Protein AF-A0A0P9FIK0-F1 (afdb_monomer)

pLDDT: mean 85.75, std 12.64, range [41.06, 96.62]

Solvent-accessible surface area (backbone atoms only — not comparable to full-atom values): 6738 Å² total; per-residue (Å²): 110,69,67,59,51,50,54,52,52,61,57,45,51,62,53,53,48,52,52,50,51,53,53,50,52,57,59,68,69,44,90,76,55,103,84,57,82,56,98,86,56,84,78,70,53,71,69,58,49,51,53,49,30,57,75,73,37,69,76,43,43,61,69,53,16,62,66,54,23,50,54,44,45,72,74,67,58,77,54,67,69,60,40,51,52,32,26,44,53,11,37,49,48,49,48,54,54,28,50,76,71,70,44,84,70,89,58,91,80,71,66,89,124

Structure (mmCIF, N/CA/C/O backbone):
data_AF-A0A0P9FIK0-F1
#
_entry.id   AF-A0A0P9FIK0-F1
#
loop_
_atom_site.group_PDB
_atom_site.id
_atom_site.type_symbol
_atom_site.label_atom_id
_atom_site.label_alt_id
_atom_site.label_comp_id
_atom_site.label_asym_id
_atom_site.label_entity_id
_atom_site.label_seq_id
_atom_site.pdbx_PDB_ins_code
_atom_site.Cartn_x
_atom_site.Cartn_y
_atom_site.Cartn_z
_atom_site.occupancy
_atom_site.B_iso_or_equiv
_atom_site.auth_seq_id
_atom_site.auth_comp_id
_atom_site.auth_asym_id
_atom_site.auth_atom_id
_atom_site.pdbx_PDB_model_num
ATOM 1 N N . MET A 1 1 ? -10.652 13.330 29.168 1.00 82.69 1 MET A N 1
ATOM 2 C CA . MET A 1 1 ? -9.605 13.895 28.282 1.00 82.69 1 MET A CA 1
ATOM 3 C C . MET A 1 1 ? -9.009 12.851 27.338 1.00 82.69 1 MET A C 1
ATOM 5 O O . MET A 1 1 ? -9.036 13.079 26.137 1.00 82.69 1 MET A O 1
ATOM 9 N N . LEU A 1 2 ? -8.566 11.683 27.828 1.00 89.31 2 LEU A N 1
ATOM 10 C CA . LEU A 1 2 ? -8.006 10.612 26.981 1.00 89.31 2 LEU A CA 1
ATOM 11 C C . LEU A 1 2 ? -9.009 10.038 25.954 1.00 89.31 2 LEU A C 1
ATOM 13 O O . LEU A 1 2 ? -8.664 9.866 24.791 1.00 89.31 2 LEU A O 1
ATOM 17 N N . SER A 1 3 ? -10.276 9.850 26.336 1.00 89.38 3 SER A N 1
ATOM 18 C CA . SER A 1 3 ? -11.355 9.435 25.418 1.00 89.38 3 SER A CA 1
ATOM 19 C C . SER A 1 3 ? -11.619 10.443 24.291 1.00 89.38 3 SER A C 1
ATOM 21 O O . SER A 1 3 ? -11.835 10.057 23.145 1.00 89.38 3 SER A O 1
ATOM 23 N N . PHE A 1 4 ? -11.557 11.741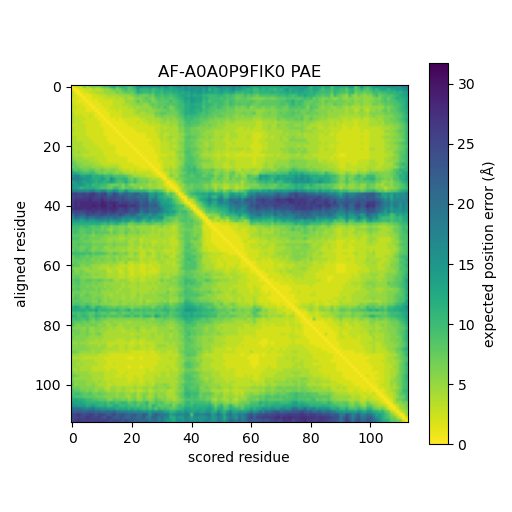 24.599 1.00 90.81 4 PHE A N 1
ATOM 24 C CA . PHE A 1 4 ? -11.684 12.816 23.613 1.00 90.81 4 PHE A CA 1
ATOM 25 C C . PHE A 1 4 ? -10.495 12.830 22.643 1.00 90.81 4 PHE A C 1
ATOM 27 O O . PHE A 1 4 ? -10.692 12.943 21.433 1.00 90.81 4 PHE A O 1
ATOM 34 N N . PHE A 1 5 ? -9.273 12.646 23.157 1.00 92.12 5 PHE A N 1
ATOM 35 C CA . PHE A 1 5 ? -8.069 12.543 22.333 1.00 92.12 5 PHE A CA 1
ATOM 36 C C . PHE A 1 5 ? -8.121 11.333 21.391 1.00 92.12 5 PHE A C 1
ATOM 38 O O . PHE A 1 5 ? -7.921 11.492 20.189 1.00 92.12 5 PHE A O 1
ATOM 45 N N . LEU A 1 6 ? -8.471 10.148 21.904 1.00 94.81 6 LEU A N 1
ATOM 46 C CA . LEU A 1 6 ? -8.628 8.940 21.089 1.00 94.81 6 LEU A CA 1
ATOM 47 C C . LEU A 1 6 ? -9.694 9.129 20.011 1.00 94.81 6 LEU A C 1
ATOM 49 O O . LEU A 1 6 ? -9.439 8.840 18.847 1.00 94.81 6 LEU A O 1
ATOM 53 N N . ARG A 1 7 ? -10.862 9.686 20.358 1.00 93.19 7 ARG A N 1
ATOM 54 C CA . ARG A 1 7 ? -11.920 9.970 19.378 1.00 93.19 7 ARG A CA 1
ATOM 55 C C . ARG A 1 7 ? -11.418 10.883 18.259 1.00 93.19 7 ARG A C 1
ATOM 57 O O . ARG A 1 7 ? -11.688 10.610 17.095 1.00 93.19 7 ARG A O 1
ATOM 64 N N . ARG A 1 8 ? -10.661 11.932 18.590 1.00 93.06 8 ARG A N 1
ATOM 65 C CA . ARG A 1 8 ? -10.063 12.832 17.594 1.00 93.06 8 ARG A CA 1
ATOM 66 C C . ARG A 1 8 ? -9.033 12.118 16.716 1.00 93.06 8 ARG A C 1
ATOM 68 O O . ARG A 1 8 ? -9.026 12.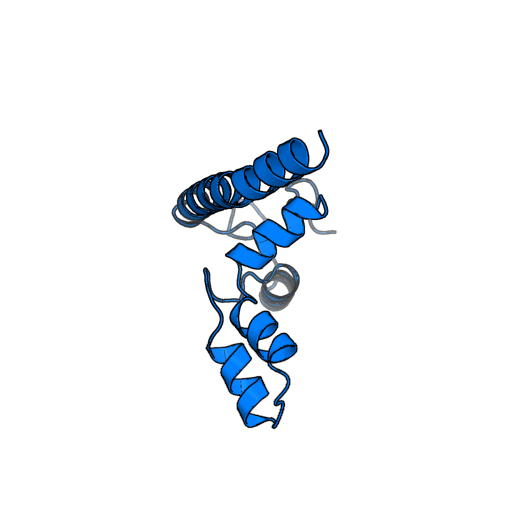338 15.510 1.00 93.06 8 ARG A O 1
ATOM 75 N N . LEU A 1 9 ? -8.208 11.248 17.298 1.00 93.25 9 LEU A N 1
ATOM 76 C CA . LEU A 1 9 ? -7.220 10.460 16.560 1.00 93.25 9 LEU A CA 1
ATOM 77 C C . LEU A 1 9 ? -7.891 9.483 15.584 1.00 93.25 9 LEU A C 1
ATOM 79 O O . LEU A 1 9 ? -7.505 9.426 14.422 1.00 93.25 9 LEU A O 1
ATOM 83 N N . PHE A 1 10 ? -8.951 8.792 16.010 1.00 94.94 10 PHE A N 1
ATOM 84 C CA . PHE A 1 10 ? -9.734 7.920 15.131 1.00 94.94 10 PHE A CA 1
ATOM 85 C C . PHE A 1 10 ? -10.412 8.686 13.991 1.00 94.94 10 PHE A C 1
ATOM 87 O O . PHE A 1 10 ? -10.474 8.168 12.884 1.00 94.94 10 PHE A O 1
ATOM 94 N N . TRP A 1 11 ? -10.869 9.920 14.227 1.00 93.94 11 TRP A N 1
ATOM 95 C CA . TRP A 1 11 ? -11.413 10.785 13.172 1.00 93.94 11 TRP A CA 1
ATOM 96 C C . TRP A 1 11 ? -10.350 11.303 12.196 1.00 93.94 11 TRP A C 1
ATOM 98 O O . TRP A 1 11 ? -10.672 11.577 11.043 1.00 93.94 11 TRP A O 1
ATOM 108 N N . ALA A 1 12 ? -9.087 11.409 12.614 1.00 93.12 12 ALA A N 1
ATOM 109 C CA . ALA A 1 12 ? -8.002 11.801 11.720 1.00 93.12 12 ALA A CA 1
ATOM 110 C C . ALA A 1 12 ? -7.677 10.710 10.685 1.00 93.12 12 ALA A C 1
ATOM 112 O O . ALA A 1 12 ? -7.319 11.040 9.559 1.00 93.12 12 ALA A O 1
ATOM 113 N N . ILE A 1 13 ? -7.843 9.428 11.035 1.00 93.50 13 ILE A N 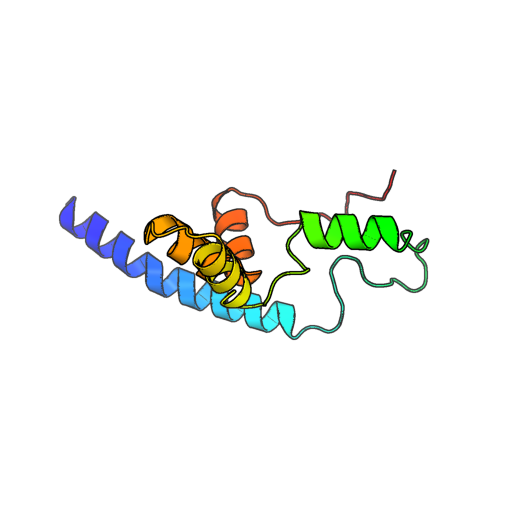1
ATOM 114 C CA . ILE A 1 13 ? -7.561 8.289 10.144 1.00 93.50 13 ILE A CA 1
ATOM 115 C C . ILE A 1 13 ? -8.328 8.383 8.810 1.00 93.50 13 ILE A C 1
ATOM 117 O O . ILE A 1 13 ? -7.666 8.395 7.772 1.00 93.50 13 ILE A O 1
ATOM 121 N N . PRO A 1 14 ? -9.675 8.491 8.773 1.00 95.12 14 PRO A N 1
ATOM 122 C CA . PRO A 1 14 ? -10.402 8.588 7.510 1.00 95.12 14 PRO A CA 1
ATOM 123 C C . PRO A 1 14 ? -10.060 9.871 6.748 1.00 95.12 14 PRO A C 1
ATOM 125 O O . PRO A 1 14 ? -9.931 9.832 5.530 1.00 95.12 14 PRO A O 1
ATOM 128 N N . VAL A 1 15 ? -9.845 10.995 7.440 1.00 95.75 15 VAL A N 1
ATOM 129 C CA . VAL A 1 15 ? -9.465 12.259 6.789 1.00 95.75 15 VAL A CA 1
ATOM 130 C C . VAL A 1 15 ? -8.129 12.110 6.060 1.00 95.75 15 VAL A C 1
ATOM 132 O O . VAL A 1 15 ? -8.045 12.390 4.866 1.00 95.75 15 VAL A O 1
ATOM 135 N N . LEU A 1 16 ? -7.096 11.615 6.746 1.00 94.25 16 LEU A N 1
ATOM 136 C CA . LEU A 1 16 ? -5.779 11.384 6.150 1.00 94.25 16 LEU A CA 1
ATOM 137 C C . LEU A 1 16 ? -5.833 10.331 5.038 1.00 94.25 16 LEU A C 1
ATOM 139 O O . LEU A 1 16 ? -5.149 10.478 4.024 1.00 94.25 16 LEU A O 1
ATOM 143 N N . PHE A 1 17 ? -6.672 9.306 5.186 1.00 94.69 17 PHE A N 1
ATOM 144 C CA . PHE A 1 17 ? -6.897 8.305 4.148 1.00 94.69 17 PHE A CA 1
ATOM 145 C C . PHE A 1 17 ? -7.455 8.930 2.861 1.00 94.69 17 PHE A C 1
ATOM 147 O O . PHE A 1 17 ? -6.891 8.725 1.792 1.00 94.69 17 PHE A O 1
ATOM 154 N N . PHE A 1 18 ? -8.507 9.749 2.937 1.00 96.62 18 PHE A N 1
ATOM 155 C CA . PHE A 1 18 ? -9.076 10.395 1.747 1.00 96.62 18 PHE A CA 1
ATOM 156 C C . PHE A 1 18 ? -8.141 11.435 1.122 1.00 96.62 18 PHE A C 1
ATOM 158 O O . PHE A 1 18 ? -8.057 11.527 -0.105 1.00 96.62 18 PHE A O 1
ATOM 165 N N . VAL A 1 19 ? -7.411 12.195 1.943 1.00 96.00 19 VAL A N 1
ATOM 166 C CA . VAL A 1 19 ? -6.415 13.163 1.459 1.00 96.00 19 VAL A CA 1
ATOM 167 C C . VAL A 1 19 ? -5.293 12.450 0.704 1.00 96.00 19 VAL A C 1
ATOM 169 O O . VAL A 1 19 ? -4.978 12.830 -0.423 1.00 96.00 19 VAL A O 1
ATOM 172 N N . SER A 1 20 ? -4.727 11.388 1.284 1.00 94.50 20 SER A N 1
ATOM 173 C CA . SER A 1 20 ? -3.677 10.594 0.634 1.00 94.50 20 SER A CA 1
ATOM 174 C C . SER A 1 20 ? -4.184 9.877 -0.616 1.00 94.50 20 SER A C 1
ATOM 176 O O . SER A 1 20 ? -3.488 9.888 -1.626 1.00 94.50 20 SER A O 1
ATOM 178 N N . LEU A 1 21 ? -5.404 9.330 -0.601 1.00 95.75 21 LEU A N 1
ATOM 179 C CA . LEU A 1 21 ? -6.028 8.698 -1.768 1.00 95.75 21 LEU A CA 1
ATOM 180 C C . LEU A 1 21 ? -6.194 9.682 -2.927 1.00 95.75 21 LEU A C 1
ATOM 182 O O . LEU A 1 21 ? -5.825 9.373 -4.058 1.00 95.75 21 LEU A O 1
ATOM 186 N N . THR A 1 22 ? -6.709 10.877 -2.637 1.00 96.25 22 THR A N 1
ATOM 187 C CA . THR A 1 22 ? -6.899 11.931 -3.642 1.00 96.25 22 THR A CA 1
ATOM 188 C C . THR A 1 22 ? -5.555 12.397 -4.193 1.00 96.25 22 THR A C 1
ATOM 190 O O . THR A 1 22 ? -5.382 12.492 -5.404 1.00 96.25 22 THR A O 1
ATOM 193 N N . SER A 1 23 ? -4.581 12.647 -3.314 1.00 93.25 23 SER A N 1
ATOM 194 C CA . SER A 1 23 ? -3.241 13.078 -3.717 1.00 93.25 23 SER A CA 1
ATOM 195 C C . SER A 1 23 ? -2.547 12.030 -4.591 1.00 93.25 23 SER A C 1
ATOM 197 O O . SER A 1 23 ? -2.062 12.365 -5.670 1.00 93.25 23 SER A O 1
ATOM 199 N N . PHE A 1 24 ? -2.577 10.761 -4.179 1.00 93.31 24 PHE A N 1
ATOM 200 C CA . PHE A 1 24 ? -2.015 9.646 -4.938 1.00 93.31 24 PHE A CA 1
ATOM 201 C C . PHE A 1 24 ? -2.686 9.491 -6.306 1.00 93.31 24 PHE A C 1
ATOM 203 O O . PHE A 1 24 ? -1.998 9.360 -7.315 1.00 93.31 24 PHE A O 1
ATOM 210 N N . PHE A 1 25 ? -4.020 9.552 -6.357 1.00 94.25 25 PHE A N 1
ATOM 211 C CA . PHE A 1 25 ? -4.772 9.465 -7.608 1.00 94.25 25 PHE A CA 1
ATOM 212 C C . PHE A 1 25 ? -4.364 10.560 -8.598 1.00 94.25 25 PHE A C 1
ATOM 214 O O . PHE A 1 25 ? -4.075 10.262 -9.754 1.00 94.25 25 PHE A O 1
ATOM 221 N N . LEU A 1 26 ? -4.279 11.812 -8.136 1.00 92.94 26 LEU A N 1
ATOM 222 C CA . LEU A 1 26 ? -3.861 12.937 -8.975 1.00 92.94 26 LEU A CA 1
ATOM 223 C C . LEU A 1 26 ? -2.422 12.775 -9.478 1.00 92.94 26 LEU A C 1
ATOM 225 O O . LEU A 1 26 ? -2.157 13.020 -10.652 1.00 92.94 26 LEU A O 1
ATOM 229 N N . MET A 1 27 ? -1.503 12.329 -8.617 1.00 88.56 27 MET A N 1
ATOM 230 C CA . MET A 1 27 ? -0.112 12.080 -9.007 1.00 88.56 27 MET A CA 1
ATOM 231 C C . MET A 1 27 ? 0.009 10.949 -10.031 1.00 88.56 27 MET A C 1
ATOM 233 O O . MET A 1 27 ? 0.796 11.063 -10.962 1.00 88.56 27 MET A O 1
ATOM 237 N N . HIS A 1 28 ? -0.776 9.879 -9.891 1.00 87.69 28 HIS A N 1
ATOM 238 C CA . HIS A 1 28 ? -0.722 8.737 -10.804 1.00 87.69 28 HIS A CA 1
ATOM 239 C C . HIS A 1 28 ? -1.385 9.015 -12.163 1.00 87.69 28 HIS A C 1
ATOM 241 O O . HIS A 1 28 ? -1.074 8.348 -13.146 1.00 87.69 28 HIS A O 1
ATOM 247 N N . GLN A 1 29 ? -2.297 9.990 -12.240 1.00 89.19 29 GLN A N 1
ATOM 248 C CA . GLN A 1 29 ? -2.849 10.444 -13.519 1.00 89.19 29 GLN A CA 1
ATOM 249 C C . GLN A 1 29 ? -1.869 11.289 -14.337 1.00 89.19 29 GLN A C 1
ATOM 251 O O . GLN A 1 29 ? -2.044 11.417 -15.550 1.00 89.19 29 GLN A O 1
ATOM 256 N N . ALA A 1 30 ? -0.858 11.883 -13.699 1.00 86.31 30 ALA A N 1
ATOM 257 C CA . ALA A 1 30 ? 0.138 12.656 -14.418 1.00 86.31 30 ALA A CA 1
ATOM 258 C C . ALA A 1 30 ? 0.942 11.735 -15.362 1.00 86.31 30 ALA A C 1
ATOM 260 O O . ALA A 1 30 ? 1.364 10.652 -14.954 1.00 86.31 30 ALA A O 1
ATOM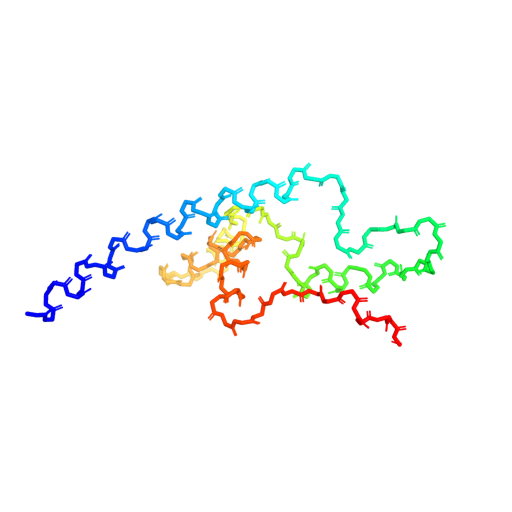 261 N N . PRO A 1 31 ? 1.163 12.135 -16.627 1.00 76.69 31 PRO A N 1
ATOM 262 C CA . PRO A 1 31 ?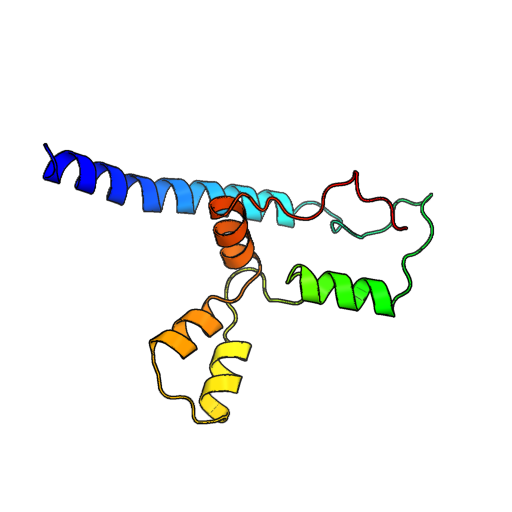 1.927 11.325 -17.564 1.00 76.69 31 PRO A CA 1
ATOM 263 C C . PRO A 1 31 ? 3.410 11.275 -17.166 1.00 76.69 31 PRO A C 1
ATOM 265 O O . PRO A 1 31 ? 4.054 12.313 -17.017 1.00 76.69 31 PRO A O 1
ATOM 268 N N . GLY A 1 32 ? 3.955 10.058 -17.068 1.00 75.31 32 GLY A N 1
ATOM 269 C CA . GLY A 1 32 ? 5.371 9.786 -16.794 1.00 75.31 32 GLY A CA 1
ATOM 270 C C . GLY A 1 32 ? 5.643 9.234 -15.391 1.00 75.31 32 GLY A C 1
ATOM 271 O O . GLY A 1 32 ? 4.942 9.538 -14.431 1.00 75.31 32 GLY A O 1
ATOM 272 N N . GLY A 1 33 ? 6.669 8.390 -15.274 1.00 78.19 33 GLY A N 1
ATOM 273 C CA . GLY A 1 33 ? 7.152 7.840 -14.009 1.00 78.19 33 GLY A CA 1
ATOM 274 C C . GLY A 1 33 ? 8.385 8.563 -13.445 1.00 78.19 33 GLY A C 1
ATOM 275 O O . GLY A 1 33 ? 9.097 9.255 -14.171 1.00 78.19 33 GLY A O 1
ATOM 276 N N . PRO A 1 34 ? 8.726 8.341 -12.161 1.00 74.50 34 PRO A N 1
ATOM 277 C CA . PRO A 1 34 ? 9.883 8.964 -11.497 1.00 74.50 34 PRO A CA 1
ATOM 278 C C . PRO A 1 34 ? 11.238 8.620 -12.141 1.00 74.50 34 PRO A C 1
ATOM 280 O O . PRO A 1 34 ? 12.240 9.287 -11.884 1.00 74.50 34 PRO A O 1
ATOM 283 N N . PHE A 1 35 ? 11.271 7.581 -12.978 1.00 75.12 35 PHE A N 1
ATOM 284 C CA . PHE A 1 35 ? 12.452 7.125 -13.711 1.00 75.12 35 PHE A CA 1
ATOM 285 C C . PHE A 1 35 ? 12.286 7.230 -15.235 1.00 75.12 35 PHE A C 1
ATOM 287 O O . PHE A 1 35 ? 13.147 6.747 -15.971 1.00 75.12 35 PHE A O 1
ATOM 294 N N . ASP A 1 36 ? 11.205 7.852 -15.720 1.00 67.81 36 ASP A N 1
ATOM 295 C CA . ASP A 1 36 ? 10.953 7.989 -17.152 1.00 67.81 36 ASP A CA 1
ATOM 296 C C . ASP A 1 36 ? 11.647 9.221 -17.752 1.00 67.81 36 ASP A C 1
ATOM 298 O O . ASP A 1 36 ? 11.503 10.354 -17.302 1.00 67.81 36 ASP A O 1
ATOM 302 N N . LYS A 1 37 ? 12.422 8.930 -18.802 1.00 60.91 37 LYS A N 1
ATOM 303 C CA . LYS A 1 37 ? 12.884 9.758 -19.929 1.00 60.91 37 LYS A CA 1
ATOM 304 C C . LYS A 1 37 ? 12.683 11.276 -19.813 1.00 60.91 37 LYS A C 1
ATOM 306 O O . LYS A 1 37 ? 11.787 11.850 -20.424 1.00 60.91 37 LYS A O 1
ATOM 311 N N . ASP A 1 38 ? 13.667 11.946 -19.227 1.00 55.56 38 ASP A N 1
ATOM 312 C CA . ASP A 1 38 ? 14.054 13.254 -19.756 1.00 55.56 38 ASP A CA 1
ATOM 313 C C . ASP A 1 38 ? 14.811 13.028 -21.070 1.00 55.56 38 ASP A C 1
ATOM 315 O O . ASP A 1 38 ? 15.812 12.307 -21.090 1.00 55.56 38 ASP A O 1
ATOM 319 N N . ASN A 1 39 ? 14.380 13.682 -22.153 1.00 52.94 39 ASN A N 1
ATOM 320 C CA . ASN A 1 39 ? 14.960 13.594 -23.507 1.00 52.94 39 ASN A CA 1
ATOM 321 C C . ASN A 1 39 ? 16.469 13.945 -23.599 1.00 52.94 39 ASN A C 1
ATOM 323 O O . ASN A 1 39 ? 17.057 13.850 -24.669 1.00 52.94 39 ASN A O 1
ATOM 327 N N . ASN A 1 40 ? 17.101 14.341 -22.488 1.00 53.22 40 ASN A N 1
ATOM 328 C CA . ASN A 1 40 ? 18.506 14.742 -22.369 1.00 53.22 40 ASN A CA 1
ATOM 329 C C . ASN A 1 40 ? 19.321 13.910 -21.353 1.00 53.22 40 ASN A C 1
ATOM 331 O O . ASN A 1 40 ? 20.465 14.259 -21.057 1.00 53.22 40 ASN A O 1
ATOM 335 N N . LYS A 1 41 ? 18.762 12.843 -20.762 1.00 54.59 41 LYS A N 1
ATOM 336 C CA . LYS A 1 41 ? 19.437 12.072 -19.700 1.00 54.59 41 LYS A CA 1
ATOM 337 C C . LYS A 1 41 ? 19.826 10.669 -20.167 1.00 54.59 41 LYS A C 1
ATOM 339 O O . LYS A 1 41 ? 19.071 9.985 -20.852 1.00 54.59 41 LYS A O 1
ATOM 344 N N . LYS A 1 42 ? 21.041 10.261 -19.781 1.00 54.34 42 LYS A N 1
ATOM 345 C CA . LYS A 1 42 ? 21.645 8.946 -20.046 1.00 54.34 42 LYS A CA 1
ATOM 346 C C . LYS A 1 42 ? 20.642 7.856 -19.655 1.00 54.34 42 LYS A C 1
ATOM 348 O O . LYS A 1 42 ? 20.209 7.826 -18.505 1.00 54.34 42 LYS A O 1
ATOM 353 N N . GLN A 1 43 ? 20.248 7.021 -20.618 1.00 56.50 43 GLN A N 1
ATOM 354 C CA . GLN A 1 43 ? 19.292 5.941 -20.382 1.00 56.50 43 GLN A CA 1
ATOM 355 C C . GLN A 1 43 ? 19.845 5.044 -19.275 1.00 56.50 43 GLN A C 1
ATOM 357 O O . GLN A 1 43 ? 20.964 4.540 -19.380 1.00 56.50 43 GLN A O 1
ATOM 362 N N . VAL A 1 44 ? 19.088 4.912 -18.189 1.00 63.41 44 VAL A N 1
ATOM 363 C CA . VAL A 1 44 ? 19.375 3.908 -17.169 1.00 63.41 44 VAL A CA 1
ATOM 364 C C . VAL A 1 44 ? 19.211 2.554 -17.852 1.00 63.41 44 VAL A C 1
ATOM 366 O O . VAL A 1 44 ? 18.217 2.346 -18.549 1.00 63.41 44 VAL A O 1
ATOM 369 N N . ASP A 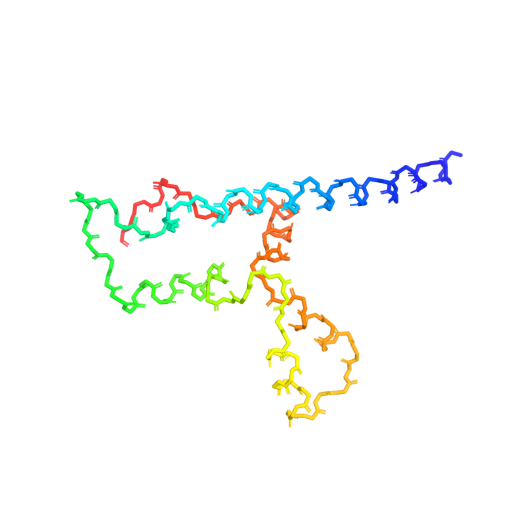1 45 ? 20.201 1.674 -17.704 1.00 72.19 45 ASP A N 1
ATOM 370 C CA . ASP A 1 45 ? 20.144 0.332 -18.282 1.00 72.19 45 ASP A CA 1
ATOM 371 C C . ASP A 1 45 ? 18.839 -0.374 -17.877 1.00 72.19 45 ASP A C 1
ATOM 373 O O . ASP A 1 45 ? 18.349 -0.202 -16.755 1.00 72.19 45 ASP A O 1
ATOM 377 N N . GLY A 1 46 ? 18.258 -1.154 -18.791 1.00 76.75 46 GLY A N 1
ATOM 378 C CA . GLY A 1 46 ? 16.945 -1.773 -18.593 1.00 76.75 46 GLY A CA 1
ATOM 379 C C . GLY A 1 46 ? 16.906 -2.681 -17.361 1.00 76.75 46 GLY A C 1
ATOM 380 O O . GLY A 1 46 ? 15.905 -2.710 -16.643 1.00 76.75 46 GLY A O 1
ATOM 381 N N . ALA A 1 47 ? 18.019 -3.360 -17.064 1.00 81.62 47 ALA A N 1
ATOM 382 C CA . ALA A 1 47 ? 18.161 -4.178 -15.864 1.00 81.62 47 ALA A CA 1
ATOM 383 C C . ALA A 1 47 ? 18.127 -3.327 -14.583 1.00 81.62 47 ALA A C 1
ATOM 385 O O . ALA A 1 47 ? 17.384 -3.631 -13.648 1.00 81.62 47 ALA A O 1
ATOM 386 N N . THR A 1 48 ? 18.868 -2.219 -14.565 1.00 80.75 48 THR A N 1
ATOM 387 C CA . THR A 1 48 ? 18.895 -1.271 -13.445 1.00 80.75 48 THR A CA 1
ATOM 388 C C . THR A 1 48 ? 17.522 -0.634 -13.230 1.00 80.75 48 THR A C 1
ATOM 390 O O . THR A 1 48 ? 17.056 -0.540 -12.098 1.00 80.75 48 THR A O 1
ATOM 393 N N . LEU A 1 49 ? 16.813 -0.277 -14.302 1.00 82.44 49 LEU A N 1
ATOM 394 C CA . LEU A 1 49 ? 15.460 0.274 -14.225 1.00 82.44 49 LEU A CA 1
ATOM 395 C C . LEU A 1 49 ? 14.464 -0.715 -13.597 1.00 82.44 49 LEU A C 1
ATOM 397 O O . LEU A 1 49 ? 13.643 -0.310 -12.776 1.00 82.44 49 LEU A O 1
ATOM 401 N N . ASN A 1 50 ? 14.553 -2.005 -13.926 1.00 85.12 50 ASN A N 1
ATOM 402 C CA . ASN A 1 50 ? 13.714 -3.036 -13.310 1.00 85.12 50 ASN A CA 1
ATOM 403 C C . ASN A 1 50 ? 14.041 -3.236 -11.825 1.00 85.12 50 ASN A C 1
ATOM 405 O O . ASN A 1 50 ? 13.126 -3.336 -11.009 1.00 85.12 50 ASN A O 1
ATOM 409 N N . ALA A 1 51 ? 15.327 -3.225 -11.461 1.00 86.31 51 ALA A N 1
ATOM 410 C CA . ALA A 1 51 ? 15.747 -3.286 -10.064 1.00 86.31 51 ALA A CA 1
ATOM 411 C C . ALA A 1 51 ? 15.231 -2.079 -9.260 1.00 86.31 51 ALA A C 1
ATOM 413 O O . ALA A 1 51 ? 14.737 -2.246 -8.147 1.00 86.31 51 ALA A O 1
ATOM 414 N N . LEU A 1 52 ? 15.267 -0.872 -9.841 1.00 84.88 52 LEU A N 1
ATOM 415 C CA . LEU A 1 52 ? 14.694 0.327 -9.224 1.00 84.88 52 LEU A CA 1
ATOM 416 C C . LEU A 1 52 ? 13.173 0.218 -9.085 1.00 84.88 52 LEU A C 1
ATOM 418 O O . LEU A 1 52 ? 12.640 0.529 -8.023 1.00 84.88 52 LEU A O 1
ATOM 422 N N . LYS A 1 53 ? 12.466 -0.248 -10.122 1.00 87.69 53 LYS A N 1
ATOM 423 C CA . LYS A 1 53 ? 11.013 -0.452 -10.050 1.00 87.69 53 LYS A CA 1
ATOM 424 C C . LYS A 1 53 ? 10.634 -1.404 -8.919 1.00 87.69 53 LYS A C 1
ATOM 426 O O . LYS A 1 53 ? 9.759 -1.049 -8.140 1.00 87.69 53 LYS A O 1
ATOM 431 N N . ALA A 1 54 ? 11.334 -2.530 -8.787 1.00 88.94 54 ALA A N 1
ATOM 432 C CA . ALA A 1 54 ? 11.115 -3.486 -7.704 1.00 88.94 54 ALA A CA 1
ATOM 433 C C . ALA A 1 54 ? 11.444 -2.890 -6.324 1.00 88.94 54 ALA A C 1
ATOM 435 O O . ALA A 1 54 ? 10.680 -3.049 -5.375 1.00 88.94 54 ALA A O 1
ATOM 436 N N . HIS A 1 55 ? 12.553 -2.151 -6.210 1.00 86.44 55 HIS A N 1
ATOM 437 C CA . HIS A 1 55 ? 12.968 -1.523 -4.954 1.00 86.44 55 HIS A CA 1
ATOM 438 C C . HIS A 1 55 ? 11.950 -0.488 -4.451 1.00 86.44 55 HIS A C 1
ATOM 440 O O . HIS A 1 55 ? 11.638 -0.449 -3.264 1.00 86.44 55 HIS A O 1
ATOM 446 N N . PHE A 1 56 ? 11.408 0.336 -5.351 1.00 85.94 56 PHE A N 1
ATOM 447 C CA . PHE A 1 56 ? 10.393 1.340 -5.019 1.00 85.94 56 PHE A CA 1
ATOM 448 C C . PHE A 1 56 ? 8.951 0.806 -5.101 1.00 85.94 56 PHE A C 1
ATOM 450 O O . PHE A 1 56 ? 8.007 1.571 -4.915 1.00 85.94 56 PHE A O 1
ATOM 457 N N . GLY A 1 57 ? 8.759 -0.489 -5.377 1.00 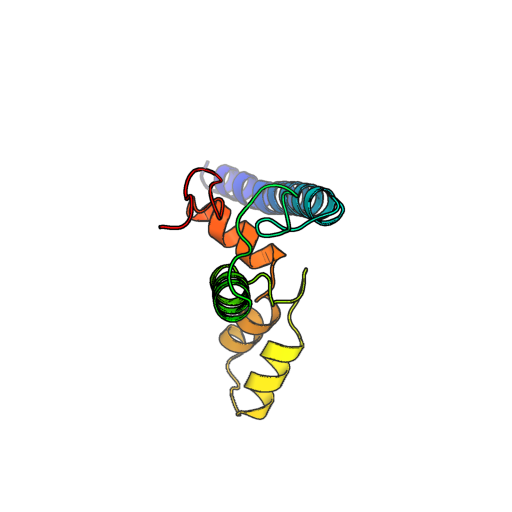87.50 57 GLY A N 1
ATOM 458 C CA . GLY A 1 57 ? 7.442 -1.122 -5.484 1.00 87.50 57 GLY A CA 1
ATOM 459 C C . GLY A 1 57 ? 6.580 -0.603 -6.640 1.00 87.50 57 GLY A C 1
ATOM 460 O O . GLY A 1 57 ? 5.358 -0.725 -6.587 1.00 87.50 57 GLY A O 1
ATOM 461 N N . LEU A 1 58 ? 7.191 -0.007 -7.668 1.00 88.00 58 LEU A N 1
ATOM 462 C CA . LEU A 1 58 ? 6.512 0.512 -8.864 1.00 88.00 58 LEU A CA 1
ATOM 463 C C . LEU A 1 58 ? 6.037 -0.604 -9.807 1.00 88.00 58 LEU A C 1
ATOM 465 O O . LEU A 1 58 ? 5.288 -0.348 -10.745 1.00 88.00 58 LEU A O 1
ATOM 469 N N . ASP A 1 59 ? 6.491 -1.832 -9.577 1.00 90.62 59 ASP A N 1
ATOM 470 C CA . ASP A 1 59 ? 6.058 -3.061 -10.241 1.00 90.62 59 ASP A CA 1
ATOM 471 C C . ASP A 1 59 ? 4.738 -3.621 -9.677 1.00 90.62 59 ASP A C 1
ATOM 473 O O . ASP A 1 59 ? 4.103 -4.470 -10.302 1.00 90.62 59 ASP A O 1
ATOM 477 N N . LYS A 1 60 ? 4.302 -3.136 -8.509 1.00 92.31 60 LYS A N 1
ATOM 478 C CA . LYS A 1 60 ? 3.086 -3.595 -7.824 1.00 92.31 60 LYS A CA 1
ATOM 479 C C . LYS A 1 60 ? 1.824 -2.945 -8.399 1.00 92.31 60 LYS A C 1
ATOM 481 O O . LYS A 1 60 ? 1.902 -1.874 -9.001 1.00 92.31 60 LYS A O 1
ATOM 486 N N . PRO A 1 61 ? 0.631 -3.528 -8.187 1.00 94.75 61 PRO A N 1
ATOM 487 C CA . PRO A 1 61 ? -0.624 -2.871 -8.545 1.00 94.75 61 PRO A CA 1
ATOM 488 C C . PRO A 1 61 ? -0.854 -1.590 -7.729 1.00 94.75 61 PRO A C 1
ATOM 490 O O . PRO A 1 61 ? -0.289 -1.405 -6.651 1.00 94.75 61 PRO A O 1
ATOM 493 N N . GLN A 1 62 ? -1.712 -0.704 -8.238 1.00 92.88 62 GLN A N 1
ATOM 494 C CA . GLN A 1 62 ? -1.936 0.629 -7.666 1.00 92.88 62 GLN A CA 1
ATOM 495 C C . GLN A 1 62 ? -2.556 0.593 -6.259 1.00 92.88 62 GLN A C 1
ATOM 497 O O . GLN A 1 62 ? -2.047 1.261 -5.366 1.00 92.88 62 GLN A O 1
ATOM 502 N N . TYR A 1 63 ? -3.631 -0.181 -6.051 1.00 93.12 63 TYR A N 1
ATOM 503 C CA . TYR A 1 63 ? -4.460 -0.090 -4.834 1.00 93.12 63 TYR A CA 1
ATOM 504 C C . TYR A 1 63 ? -4.478 -1.348 -3.966 1.00 93.12 63 TYR A C 1
ATOM 506 O O . TYR A 1 63 ? -4.446 -1.255 -2.744 1.00 93.12 63 TYR A O 1
ATOM 514 N N . VAL A 1 64 ? -4.575 -2.525 -4.581 1.00 94.75 64 VAL A N 1
ATOM 515 C CA . VAL A 1 64 ? -4.645 -3.819 -3.888 1.00 94.75 64 VAL A CA 1
ATOM 516 C C . VAL A 1 64 ? -3.922 -4.870 -4.711 1.00 94.75 64 VAL A C 1
ATOM 518 O O . VAL A 1 64 ? -3.887 -4.783 -5.939 1.00 94.75 64 VAL A O 1
ATOM 521 N N . ASN A 1 65 ? -3.363 -5.865 -4.033 1.00 94.19 65 ASN A N 1
ATOM 522 C CA . ASN A 1 65 ? -2.577 -6.932 -4.627 1.00 94.19 65 ASN A CA 1
ATOM 523 C C . ASN A 1 65 ? -3.188 -8.311 -4.339 1.00 94.19 65 ASN A C 1
ATOM 525 O O . ASN A 1 65 ? -2.670 -9.088 -3.532 1.00 94.19 65 ASN A O 1
ATOM 529 N N . PRO A 1 66 ? -4.308 -8.644 -5.009 1.00 92.94 66 PRO A N 1
ATOM 530 C CA . PRO A 1 66 ? -4.937 -9.951 -4.856 1.00 92.94 66 PRO A CA 1
ATOM 531 C C . PRO A 1 66 ? -4.021 -11.086 -5.326 1.00 92.94 66 PRO A C 1
ATOM 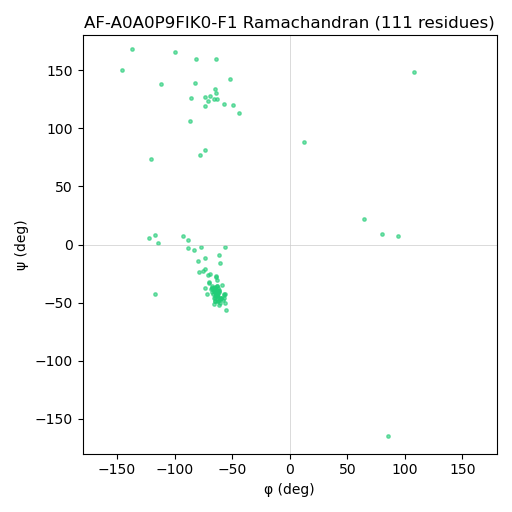533 O O . PRO A 1 66 ? -4.068 -12.172 -4.757 1.00 92.94 66 PRO A O 1
ATOM 536 N N . ALA A 1 67 ? -3.155 -10.829 -6.312 1.00 93.31 67 ALA A N 1
ATOM 537 C CA . ALA A 1 67 ? -2.218 -11.819 -6.829 1.00 93.31 67 ALA A CA 1
ATOM 538 C C . ALA A 1 67 ? -1.211 -12.268 -5.758 1.00 93.31 67 ALA A C 1
ATOM 540 O O . ALA A 1 67 ? -1.004 -13.466 -5.594 1.00 93.31 67 ALA A O 1
ATOM 541 N N . ALA A 1 68 ? -0.642 -11.340 -4.980 1.00 91.62 68 ALA A N 1
ATOM 542 C CA . ALA A 1 68 ? 0.272 -11.681 -3.886 1.00 91.62 68 ALA A CA 1
ATOM 543 C C . ALA A 1 68 ? -0.417 -12.453 -2.749 1.00 91.62 68 ALA A C 1
ATOM 545 O O . ALA A 1 68 ? 0.160 -13.374 -2.174 1.00 91.62 68 ALA A O 1
ATOM 546 N N . ALA A 1 69 ? -1.666 -12.114 -2.426 1.00 91.75 69 ALA A N 1
ATOM 547 C CA . ALA A 1 69 ? -2.432 -12.887 -1.452 1.00 91.75 69 ALA A CA 1
ATOM 548 C C . ALA A 1 69 ? -2.736 -14.305 -1.969 1.00 91.75 69 ALA A C 1
ATOM 550 O O . ALA A 1 69 ? -2.635 -15.277 -1.221 1.00 91.75 69 ALA A O 1
ATOM 551 N N . GLN A 1 70 ? -3.065 -14.435 -3.257 1.00 92.31 70 GLN A N 1
ATOM 552 C CA . GLN A 1 70 ? -3.363 -15.715 -3.893 1.00 92.31 70 GLN A CA 1
ATOM 553 C C . GLN A 1 70 ? -2.139 -16.637 -3.958 1.00 92.31 70 GLN A C 1
ATOM 555 O O . GLN A 1 70 ? -2.277 -17.836 -3.721 1.00 92.31 70 GLN A O 1
ATOM 560 N N . THR A 1 71 ? -0.951 -16.100 -4.246 1.00 92.75 71 THR A N 1
ATOM 561 C CA . THR A 1 71 ? 0.295 -16.885 -4.287 1.00 92.75 71 THR A CA 1
ATOM 562 C C . THR A 1 71 ? 0.707 -17.387 -2.903 1.00 92.75 71 THR A C 1
ATOM 564 O O . THR A 1 71 ? 1.149 -18.524 -2.774 1.00 92.75 71 THR A O 1
ATOM 567 N N . LEU A 1 72 ? 0.516 -16.586 -1.850 1.00 93.12 72 LEU A N 1
ATOM 568 C CA . LEU A 1 72 ? 0.749 -17.032 -0.471 1.00 93.12 72 LEU A CA 1
ATOM 569 C C . LEU A 1 72 ? -0.269 -18.083 -0.022 1.00 93.12 72 LEU A C 1
ATOM 571 O O . LEU A 1 72 ? 0.072 -19.052 0.655 1.00 93.12 72 LEU A O 1
ATOM 575 N N . TRP A 1 73 ? -1.528 -17.917 -0.424 1.00 91.12 73 TRP A N 1
ATOM 576 C CA . TRP A 1 73 ? -2.555 -18.911 -0.135 1.00 91.12 73 TRP A CA 1
ATOM 577 C C . TRP A 1 73 ? -2.236 -20.253 -0.804 1.00 91.12 73 TRP A C 1
ATOM 579 O O . TRP A 1 73 ? -2.350 -21.304 -0.171 1.00 91.12 73 TRP A O 1
ATOM 589 N N . SER A 1 74 ? -1.792 -20.237 -2.067 1.00 93.50 74 SER A N 1
ATOM 590 C CA . SER A 1 74 ? -1.411 -21.458 -2.785 1.00 93.50 74 SER A CA 1
ATOM 591 C C . SER A 1 74 ? -0.134 -22.104 -2.243 1.00 93.50 74 SER A C 1
ATOM 593 O O . SER A 1 74 ? -0.002 -23.323 -2.338 1.00 93.50 74 SER A O 1
ATOM 595 N N . SER A 1 75 ? 0.763 -21.342 -1.606 1.00 93.06 75 SER A N 1
ATOM 596 C CA . SER A 1 75 ? 1.925 -21.894 -0.898 1.00 93.06 75 SER A CA 1
ATOM 597 C C . SER A 1 75 ? 1.584 -22.514 0.466 1.00 93.06 75 SER A C 1
ATOM 599 O O . SER A 1 75 ? 2.470 -23.053 1.125 1.00 93.06 75 SER A O 1
ATOM 601 N N . GLY A 1 76 ? 0.318 -22.462 0.898 1.00 93.56 76 GLY A N 1
ATOM 602 C CA . GLY A 1 76 ? -0.165 -23.095 2.128 1.00 93.56 76 GLY A CA 1
ATOM 603 C C . GLY A 1 76 ? -0.176 -22.192 3.365 1.00 93.56 76 GLY A C 1
ATOM 604 O O . GLY A 1 76 ? -0.474 -22.678 4.458 1.00 93.56 76 GLY A O 1
ATOM 605 N N . GLU A 1 77 ? 0.101 -20.894 3.216 1.00 92.19 77 GLU A N 1
ATOM 606 C CA . GLU A 1 77 ? 0.032 -19.922 4.309 1.00 92.19 77 GLU A CA 1
ATOM 607 C C . GLU A 1 77 ? -1.434 -19.665 4.692 1.00 92.19 77 GLU A C 1
ATOM 609 O O . GLU A 1 77 ? -2.255 -19.275 3.863 1.00 92.19 77 GLU A O 1
ATOM 614 N N . ARG A 1 78 ? -1.778 -19.877 5.967 1.00 91.44 78 ARG A N 1
ATOM 615 C CA . ARG A 1 78 ? -3.159 -19.715 6.473 1.00 91.44 78 ARG A CA 1
ATOM 616 C C . ARG A 1 78 ? -3.322 -18.582 7.474 1.00 91.44 78 ARG A C 1
ATOM 618 O O . ARG A 1 78 ? -4.409 -18.392 8.015 1.00 91.44 78 ARG A O 1
ATOM 625 N N . ASN A 1 79 ? -2.254 -17.849 7.766 1.00 94.50 79 ASN A N 1
ATOM 626 C CA . ASN A 1 79 ? -2.317 -16.772 8.736 1.00 94.50 79 ASN A CA 1
ATOM 627 C C . ASN A 1 79 ? -3.067 -15.567 8.127 1.00 94.50 79 ASN A C 1
ATOM 629 O O . ASN A 1 79 ? -2.621 -14.987 7.136 1.00 94.50 79 ASN A O 1
ATOM 633 N N . PRO A 1 80 ? -4.199 -15.137 8.713 1.00 93.25 80 PRO A N 1
ATOM 634 C CA . PRO A 1 80 ? -4.996 -14.048 8.151 1.00 93.25 80 PRO A CA 1
ATOM 635 C C . PRO A 1 80 ? -4.248 -12.708 8.141 1.00 93.25 80 PRO A C 1
ATOM 637 O O . PRO A 1 80 ? -4.510 -11.864 7.285 1.00 93.25 80 PRO A O 1
ATOM 640 N N . LEU A 1 81 ? -3.290 -12.501 9.053 1.00 94.31 81 LEU A N 1
ATOM 641 C CA . LEU A 1 81 ? -2.496 -11.273 9.096 1.00 94.31 81 LEU A CA 1
ATOM 642 C C . LEU A 1 81 ? -1.473 -11.208 7.959 1.00 94.31 81 LEU A C 1
ATOM 644 O O . LEU A 1 81 ? -1.235 -10.124 7.427 1.00 94.31 81 LEU A O 1
ATOM 648 N N . THR A 1 82 ? -0.855 -12.332 7.586 1.00 92.44 82 THR A N 1
ATOM 649 C CA . THR A 1 82 ? 0.126 -12.368 6.488 1.00 92.44 82 THR A CA 1
ATOM 650 C C . THR A 1 82 ? -0.576 -12.211 5.145 1.00 92.44 82 THR A C 1
ATOM 652 O O . THR A 1 82 ? -0.165 -11.382 4.336 1.00 92.44 82 THR A O 1
ATOM 655 N N . LEU A 1 83 ? -1.710 -12.888 4.967 1.00 93.12 83 LEU A N 1
ATOM 656 C CA . LEU A 1 83 ? -2.564 -12.762 3.786 1.00 93.12 83 LEU A CA 1
ATOM 657 C C . LEU A 1 83 ? -3.137 -11.350 3.631 1.00 93.12 83 LEU A C 1
ATOM 659 O O . LEU A 1 83 ? -3.091 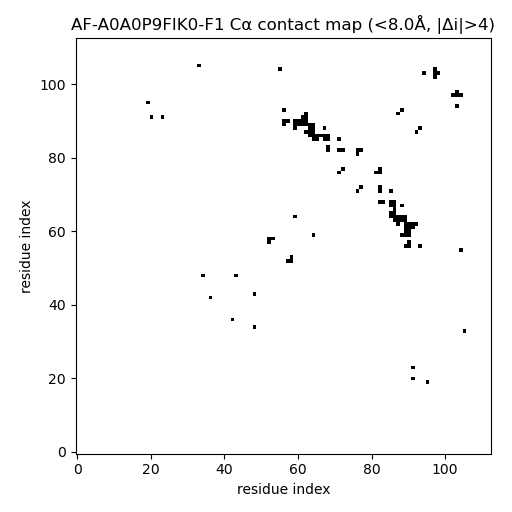-10.779 2.543 1.00 93.12 83 LEU A O 1
ATOM 663 N N . GLY A 1 84 ? -3.627 -10.754 4.723 1.00 92.75 84 GLY A N 1
ATOM 664 C CA . GLY A 1 84 ? -4.144 -9.387 4.711 1.00 92.75 84 GLY A CA 1
ATOM 665 C C . GLY A 1 84 ? -3.067 -8.363 4.352 1.00 92.75 84 GLY A C 1
ATOM 666 O O . GLY A 1 84 ? -3.307 -7.471 3.543 1.00 92.75 84 GLY A O 1
ATOM 667 N N . ARG A 1 85 ? -1.850 -8.512 4.888 1.00 93.00 85 ARG A N 1
ATOM 668 C CA . ARG A 1 85 ? -0.720 -7.646 4.516 1.00 93.00 85 ARG A CA 1
ATOM 669 C C . ARG A 1 85 ? -0.333 -7.801 3.051 1.00 93.00 85 ARG A C 1
ATOM 671 O O . ARG A 1 85 ? -0.110 -6.792 2.397 1.00 93.00 85 ARG A O 1
ATOM 678 N N . ALA A 1 86 ? -0.296 -9.027 2.537 1.00 93.50 86 ALA A N 1
ATOM 679 C CA . ALA A 1 86 ? -0.000 -9.275 1.130 1.00 93.50 86 ALA A CA 1
ATOM 680 C C . ALA A 1 86 ? -1.077 -8.708 0.198 1.00 93.50 86 ALA A C 1
ATOM 682 O O . ALA A 1 86 ? -0.750 -8.133 -0.833 1.00 93.50 86 ALA A O 1
ATOM 683 N N . TYR A 1 87 ? -2.351 -8.783 0.590 1.00 93.25 87 TYR A N 1
ATOM 684 C CA . TYR A 1 87 ? -3.446 -8.162 -0.155 1.00 93.25 87 TYR A CA 1
ATOM 685 C C . TYR A 1 87 ? -3.309 -6.637 -0.236 1.00 93.25 87 TYR A C 1
ATOM 687 O O . TYR A 1 87 ? -3.617 -6.031 -1.262 1.00 93.25 87 TYR A O 1
ATOM 695 N N . LEU A 1 88 ? -2.837 -6.004 0.838 1.00 94.25 88 LEU A N 1
ATOM 696 C CA . LEU A 1 88 ? -2.614 -4.560 0.877 1.00 94.25 88 LEU A CA 1
ATOM 697 C C . LEU A 1 88 ? -1.266 -4.144 0.268 1.00 94.25 88 LEU A C 1
ATOM 699 O O . LEU A 1 88 ? -1.026 -2.947 0.132 1.00 94.25 88 LEU A O 1
ATOM 703 N N . ASP A 1 89 ? -0.401 -5.079 -0.135 1.00 93.00 89 ASP A N 1
ATOM 704 C CA . ASP A 1 89 ? 0.929 -4.776 -0.673 1.00 93.00 89 ASP A CA 1
ATOM 705 C C . ASP A 1 89 ? 0.871 -4.200 -2.099 1.00 93.00 89 ASP A C 1
ATOM 707 O O . ASP A 1 89 ? 1.059 -4.890 -3.102 1.00 93.00 89 ASP A O 1
ATOM 711 N N . SER A 1 90 ? 0.592 -2.902 -2.177 1.00 95.31 90 SER A N 1
ATOM 712 C CA . SER A 1 90 ? 0.349 -2.134 -3.400 1.00 95.31 90 SER A CA 1
ATOM 713 C C . SER A 1 90 ? 1.067 -0.784 -3.354 1.00 95.31 90 SER A C 1
ATOM 715 O O . SER A 1 90 ? 1.523 -0.348 -2.294 1.00 95.31 90 SER A O 1
ATOM 717 N N . GLN A 1 91 ? 1.138 -0.088 -4.490 1.00 93.88 91 GLN A N 1
ATOM 718 C CA . GLN A 1 91 ? 1.773 1.231 -4.577 1.00 93.88 91 GLN A CA 1
ATOM 719 C C . GLN A 1 91 ? 1.168 2.244 -3.592 1.00 93.88 91 GLN A C 1
ATOM 721 O O . GLN A 1 91 ? 1.909 2.962 -2.925 1.00 93.88 91 GLN A O 1
ATOM 726 N N . PHE A 1 92 ? -0.158 2.277 -3.445 1.00 94.38 92 PHE A N 1
ATOM 727 C CA . PHE A 1 92 ? -0.850 3.215 -2.562 1.00 94.38 92 PHE A CA 1
ATOM 728 C C . PHE A 1 92 ? -0.528 2.994 -1.077 1.00 94.38 92 PHE A C 1
ATOM 730 O O . PHE A 1 92 ? -0.173 3.934 -0.362 1.00 94.38 92 PHE A O 1
ATOM 737 N N . PHE A 1 93 ? -0.612 1.753 -0.594 1.00 94.56 93 PHE A N 1
ATOM 738 C CA . PHE A 1 93 ? -0.298 1.454 0.806 1.00 94.56 93 PHE A CA 1
ATOM 739 C C . PHE A 1 93 ? 1.202 1.580 1.095 1.00 94.56 93 PHE A C 1
ATOM 741 O O . PHE A 1 93 ? 1.573 2.040 2.177 1.00 94.56 93 PHE A O 1
ATOM 748 N N . ASN A 1 94 ? 2.061 1.264 0.120 1.00 93.12 94 ASN A N 1
ATOM 749 C CA . ASN A 1 94 ? 3.495 1.522 0.224 1.00 93.12 94 ASN A CA 1
ATOM 750 C C . ASN A 1 94 ? 3.777 3.025 0.335 1.00 93.12 94 ASN A C 1
ATOM 752 O O . ASN A 1 94 ? 4.505 3.415 1.246 1.00 93.12 94 ASN A O 1
ATOM 756 N N . TYR A 1 95 ? 3.119 3.865 -0.473 1.00 92.62 95 TYR A N 1
ATOM 757 C CA . TYR A 1 95 ? 3.180 5.328 -0.372 1.00 92.62 95 TYR A CA 1
ATOM 758 C C . TYR A 1 95 ? 2.774 5.839 1.019 1.00 92.62 95 TYR A C 1
ATOM 760 O O . TYR A 1 95 ? 3.539 6.576 1.642 1.00 92.62 95 TYR A O 1
ATOM 768 N N . ILE A 1 96 ? 1.624 5.406 1.554 1.00 93.94 96 ILE A N 1
ATOM 769 C CA . ILE A 1 96 ? 1.184 5.799 2.906 1.00 93.94 96 ILE A CA 1
ATOM 770 C C . ILE A 1 96 ? 2.211 5.369 3.958 1.00 93.94 96 ILE A C 1
ATOM 772 O O . ILE A 1 96 ? 2.566 6.152 4.841 1.00 93.94 96 ILE A O 1
ATOM 776 N N . SER A 1 97 ? 2.691 4.124 3.881 1.00 92.44 97 SER A N 1
ATOM 777 C CA . SER A 1 97 ? 3.634 3.588 4.865 1.00 92.44 97 SER A CA 1
ATOM 778 C C . SER A 1 97 ? 5.002 4.271 4.807 1.00 92.44 97 SER A C 1
ATOM 780 O O . SER A 1 97 ? 5.614 4.481 5.853 1.00 92.44 97 SER A O 1
ATOM 782 N N . GLY A 1 98 ? 5.463 4.638 3.608 1.00 91.88 98 GLY A N 1
ATOM 783 C CA . GLY A 1 98 ? 6.692 5.392 3.390 1.00 91.88 98 GLY A CA 1
ATOM 784 C C . GLY A 1 98 ? 6.561 6.789 3.976 1.00 91.88 98 GLY A C 1
ATOM 785 O O . GLY A 1 98 ? 7.343 7.162 4.849 1.00 91.88 98 GLY A O 1
ATOM 786 N N . ALA A 1 99 ? 5.489 7.503 3.622 1.00 91.44 99 ALA A N 1
ATOM 787 C CA . ALA A 1 99 ? 5.213 8.841 4.134 1.00 91.44 99 ALA A CA 1
ATOM 788 C C . ALA A 1 99 ? 5.135 8.869 5.670 1.00 91.44 99 ALA A C 1
ATOM 790 O O . ALA A 1 99 ? 5.726 9.741 6.304 1.00 91.44 99 ALA A O 1
ATOM 791 N N . ALA A 1 100 ? 4.484 7.876 6.286 1.00 91.38 100 ALA A N 1
ATOM 792 C CA . ALA A 1 100 ? 4.423 7.743 7.742 1.00 91.38 100 ALA A CA 1
ATOM 793 C C . ALA A 1 100 ? 5.798 7.495 8.395 1.00 91.38 100 ALA A C 1
ATOM 795 O O . ALA A 1 100 ? 6.008 7.875 9.545 1.00 91.38 100 ALA A O 1
ATOM 796 N N . LYS A 1 101 ? 6.736 6.873 7.670 1.00 92.94 101 LYS A N 1
ATOM 797 C CA . LYS A 1 101 ? 8.126 6.645 8.101 1.00 92.94 101 LYS A CA 1
ATOM 798 C C . LYS A 1 101 ? 9.071 7.800 7.737 1.00 92.94 101 LYS A C 1
ATOM 800 O O . LYS A 1 101 ? 10.243 7.743 8.096 1.00 92.94 101 LYS A O 1
ATOM 805 N N . GLY A 1 102 ? 8.584 8.828 7.038 1.00 90.69 102 GLY A N 1
ATOM 806 C CA . GLY A 1 102 ? 9.400 9.925 6.509 1.00 90.69 102 GLY A CA 1
ATOM 807 C C . GLY A 1 102 ? 10.140 9.598 5.206 1.00 90.69 102 GLY A C 1
ATOM 808 O O . GLY A 1 102 ? 10.961 10.398 4.763 1.00 90.69 102 GLY A O 1
ATOM 809 N N . ASP A 1 103 ? 9.851 8.456 4.581 1.00 89.25 103 ASP A N 1
ATOM 810 C CA . ASP A 1 103 ? 10.332 8.114 3.244 1.00 89.25 103 ASP A CA 1
ATOM 811 C C . ASP A 1 103 ? 9.370 8.678 2.191 1.00 89.25 103 ASP A C 1
ATOM 813 O O . ASP A 1 103 ? 8.249 8.199 2.010 1.00 89.25 103 ASP A O 1
ATOM 817 N N . LEU A 1 104 ? 9.807 9.738 1.514 1.00 85.12 104 LEU A N 1
ATOM 818 C CA . LEU A 1 104 ? 9.043 10.416 0.465 1.00 85.12 104 LEU A CA 1
ATOM 819 C C . LEU A 1 104 ? 9.365 9.874 -0.936 1.00 85.12 104 LEU A C 1
ATOM 821 O O . LEU A 1 104 ? 8.911 10.438 -1.932 1.00 85.12 104 LEU A O 1
ATOM 825 N N . GLY A 1 105 ? 10.145 8.793 -1.020 1.00 83.19 105 GLY A N 1
ATOM 826 C CA . GLY A 1 105 ? 10.561 8.180 -2.269 1.00 83.19 105 GLY A CA 1
ATOM 827 C C . GLY A 1 105 ? 11.810 8.821 -2.890 1.00 83.19 105 GLY A C 1
ATOM 828 O O . GLY A 1 105 ? 12.570 9.541 -2.230 1.00 83.19 105 GLY A O 1
ATOM 829 N N . PRO A 1 106 ? 12.077 8.528 -4.175 1.00 78.25 106 PRO A N 1
ATOM 830 C CA . PRO A 1 106 ? 13.313 8.922 -4.833 1.00 78.25 106 PRO A CA 1
ATOM 831 C C . PRO A 1 106 ? 13.415 10.444 -4.959 1.00 78.25 106 PRO A C 1
ATOM 833 O O . PRO A 1 106 ? 12.557 11.110 -5.537 1.00 78.25 106 PRO A O 1
ATOM 836 N N . SER A 1 107 ? 14.516 11.005 -4.459 1.00 73.69 107 SER A N 1
ATOM 837 C CA . SER A 1 107 ? 14.825 12.418 -4.678 1.00 73.69 107 SER A CA 1
ATOM 838 C C . SER A 1 107 ? 15.494 12.618 -6.040 1.00 73.69 107 SER A C 1
ATOM 840 O O . SER A 1 107 ? 16.437 11.907 -6.388 1.00 73.69 107 SER A O 1
ATOM 842 N N . TYR A 1 108 ? 15.120 13.678 -6.759 1.00 66.25 108 TYR A N 1
ATOM 843 C CA . TYR A 1 108 ? 15.803 14.100 -7.995 1.00 66.25 108 TYR A CA 1
ATOM 844 C C . TYR A 1 108 ? 17.283 14.479 -7.796 1.00 66.25 108 TYR A C 1
ATOM 846 O O . TYR A 1 108 ? 18.011 14.709 -8.762 1.00 66.25 108 TYR A O 1
ATOM 854 N N . ARG A 1 109 ? 17.743 14.563 -6.541 1.00 62.66 109 ARG A N 1
ATOM 855 C CA . ARG A 1 109 ? 19.128 14.877 -6.181 1.00 62.66 109 ARG A CA 1
ATOM 856 C C . ARG A 1 109 ? 20.058 13.673 -6.322 1.00 62.66 109 ARG A C 1
ATOM 858 O O . ARG A 1 109 ? 21.258 13.865 -6.514 1.00 62.66 109 ARG A O 1
ATOM 865 N N . GLN A 1 110 ? 19.526 12.451 -6.263 1.00 58.78 110 GLN A N 1
ATOM 866 C CA . GLN A 1 110 ? 20.292 11.230 -6.512 1.00 58.78 110 GLN A CA 1
ATOM 867 C C . GLN A 1 110 ? 20.481 11.048 -8.026 1.00 58.78 110 GLN A C 1
ATOM 869 O O . GLN A 1 110 ? 19.802 10.269 -8.687 1.00 58.78 110 GLN A O 1
ATOM 874 N N . ARG A 1 111 ? 21.412 11.824 -8.596 1.00 52.84 111 ARG A N 1
ATOM 875 C CA . ARG A 1 111 ? 21.998 11.537 -9.911 1.00 52.84 111 ARG A CA 1
ATOM 876 C C . ARG A 1 111 ? 22.738 10.209 -9.800 1.00 52.84 111 ARG A C 1
ATOM 878 O O . ARG A 1 111 ? 23.600 10.095 -8.932 1.00 52.84 111 ARG A O 1
ATOM 885 N N . GLY A 1 112 ? 22.407 9.259 -10.678 1.00 55.69 112 GLY A N 1
ATOM 886 C CA . GLY A 1 112 ? 23.116 7.986 -10.800 1.00 55.69 112 GLY A CA 1
ATOM 887 C C . GLY A 1 112 ? 24.627 8.205 -10.767 1.00 55.69 112 GLY A C 1
ATOM 888 O O . GLY A 1 112 ? 25.178 8.868 -11.649 1.00 55.69 112 GLY A O 1
ATOM 889 N N . LYS A 1 113 ? 25.248 7.714 -9.697 1.00 41.06 113 LYS A N 1
ATOM 890 C CA . LYS A 1 113 ? 26.667 7.387 -9.671 1.00 41.06 113 LYS A CA 1
ATOM 891 C C . LYS A 1 113 ? 26.800 5.919 -10.022 1.00 41.06 113 LYS A C 1
ATOM 893 O O . LYS A 1 113 ? 25.922 5.153 -9.568 1.00 41.06 113 LYS A O 1
#

Foldseek 3Di:
DVVVVVVVVVVVVVVVVVVLVVVLVVVVPDPDDPQDDDVPDDRDPPVVVVVLCVVLVVVFAAAFHQVQLVVCVVVVDDDVVVSVVSRRSGNSVSCVVCVVVVNNDDDPVPDDD

Organism: NCBI:txid186479

Radius of gyration: 17.85 Å; Cα contacts (8 Å, |Δi|>4): 63; chains: 1; bounding box: 39×38×52 Å

Secondary structure (DSSP, 8-state):
-HHHHHHHHHHHHHHHHHHHHHHHHHHHHSSS-TTS--TTSPPPPHHHHHHHHHHTTTTS-SS--HHHHHHHHHTT---HHHHHHHHH-SHHHHHHHHHHHT-----TT----

Mean predicted aligned error: 6.89 Å

Sequence (113 aa):
MLSFFLRRLFWAIPVLFFVSLTSFFLMHQAPGGPFDKDNNKKQVDGATLNALKAHFGLDKPQYVNPAAAQTLWSSGERNPLTLGRAYLDSQFFNYISGAAKGDLGPSYRQRGK

InterPro domains:
  IPR045621 ABC transporter type 1, GsiC-like, N-terminal domain [PF19300] (1-63)